Protein AF-0000000078652439 (afdb_homodimer)

Secondary structure (DSSP, 8-state):
-EEEEEEEEE--TTHHHHHHHHHHHTT-EEEEEEEEEETTEEEEEEEEE-SS---HHHHHHHHHHHHHHHTEEEEEEEHHHHHHHH--/-EEEEEEEEE--TTHHHHHHHHHHHTT-EEEEEEEEEETTEEEEEEEEE-SS---HHHHHHHHHHHHHHHTEEEEEEEHHHHHHHH--

Structure (mmCIF, N/CA/C/O backbone):
data_AF-0000000078652439-model_v1
#
loop_
_entity.id
_entity.type
_entity.pdbx_description
1 polymer 'UPF0237 protein SIR_1533'
#
loop_
_atom_site.group_PDB
_atom_site.id
_atom_site.type_symbol
_atom_site.label_atom_id
_atom_site.label_alt_id
_atom_site.label_comp_id
_atom_site.label_asym_id
_atom_site.label_entity_id
_atom_site.label_seq_id
_atom_site.pdbx_PDB_ins_code
_atom_site.Cartn_x
_atom_site.Cartn_y
_atom_site.Cartn_z
_atom_site.occupancy
_atom_site.B_iso_or_equiv
_atom_site.auth_seq_id
_atom_site.auth_comp_id
_atom_site.auth_asym_id
_atom_site.auth_atom_id
_atom_site.pdbx_PDB_model_num
ATOM 1 N N . MET A 1 1 ? -3.211 19.438 6.117 1 90.25 1 MET A N 1
ATOM 2 C CA . MET A 1 1 ? -3.572 18.281 5.301 1 90.25 1 MET A CA 1
ATOM 3 C C . MET A 1 1 ? -2.973 17 5.871 1 90.25 1 MET A C 1
ATOM 5 O O . MET A 1 1 ? -1.919 17.047 6.508 1 90.25 1 MET A O 1
ATOM 9 N N . LYS A 1 2 ? -3.662 15.859 5.879 1 94.81 2 LYS A N 1
ATOM 10 C CA . LYS A 1 2 ? -3.215 14.547 6.316 1 94.81 2 LYS A CA 1
ATOM 11 C C . LYS A 1 2 ? -3.281 13.531 5.176 1 94.81 2 LYS A C 1
ATOM 13 O O . LYS A 1 2 ? -4.211 13.562 4.363 1 94.81 2 LYS A O 1
ATOM 18 N N . ALA A 1 3 ? -2.271 12.648 5.121 1 97 3 ALA A N 1
ATOM 19 C CA . ALA A 1 3 ? -2.23 11.648 4.051 1 97 3 ALA A CA 1
ATOM 20 C C . ALA A 1 3 ? -1.568 10.359 4.531 1 97 3 ALA A C 1
ATOM 22 O O . ALA A 1 3 ? -0.943 10.336 5.594 1 97 3 ALA A O 1
ATOM 23 N N . ILE A 1 4 ? -1.758 9.32 3.822 1 97.44 4 ILE A N 1
ATOM 24 C CA . ILE A 1 4 ? -1.122 8.031 4.059 1 97.44 4 ILE A CA 1
ATOM 25 C C . ILE A 1 4 ? -0.214 7.676 2.883 1 97.44 4 ILE A C 1
ATOM 27 O O . ILE A 1 4 ? -0.64 7.723 1.727 1 97.44 4 ILE A O 1
ATOM 31 N N . ILE A 1 5 ? 1.008 7.371 3.209 1 98.19 5 ILE A N 1
ATOM 32 C CA . ILE A 1 5 ? 1.964 6.914 2.205 1 98.19 5 ILE A CA 1
ATOM 33 C C . ILE A 1 5 ? 2.254 5.43 2.41 1 98.19 5 ILE A C 1
ATOM 35 O O . ILE A 1 5 ? 2.555 4.996 3.523 1 98.19 5 ILE A O 1
ATOM 39 N N . THR A 1 6 ? 2.102 4.617 1.363 1 97.81 6 THR A N 1
ATOM 40 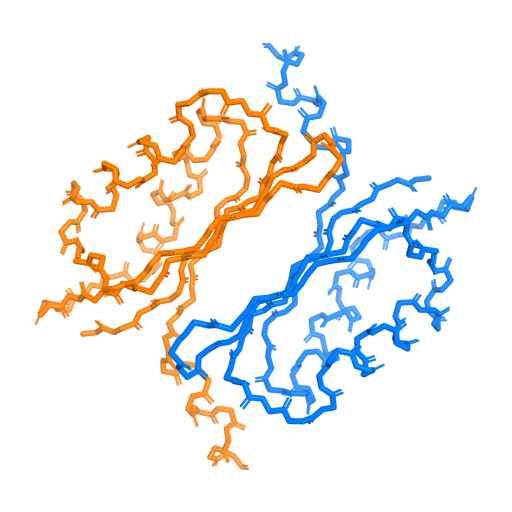C CA . THR A 1 6 ? 2.471 3.207 1.387 1 97.81 6 THR A CA 1
ATOM 41 C C . THR A 1 6 ? 3.596 2.926 0.396 1 97.81 6 THR A C 1
ATOM 43 O O . THR A 1 6 ? 3.592 3.447 -0.721 1 97.81 6 THR A O 1
ATOM 46 N N . VAL A 1 7 ? 4.516 2.107 0.856 1 98 7 VAL A N 1
ATOM 47 C CA . VAL A 1 7 ? 5.637 1.696 0.02 1 98 7 VAL A CA 1
ATOM 48 C C . VAL A 1 7 ? 5.684 0.173 -0.07 1 98 7 VAL A C 1
ATOM 50 O O . VAL A 1 7 ? 5.57 -0.519 0.945 1 98 7 VAL A O 1
ATOM 53 N N . VAL A 1 8 ? 5.812 -0.323 -1.292 1 96.88 8 VAL A N 1
ATOM 54 C CA . VAL A 1 8 ? 5.941 -1.762 -1.494 1 96.88 8 VAL A CA 1
ATOM 55 C C . VAL A 1 8 ? 7.102 -2.047 -2.449 1 96.88 8 VAL A C 1
ATOM 57 O O . VAL A 1 8 ? 7.27 -1.351 -3.453 1 96.88 8 VAL A O 1
ATOM 60 N N . GLY A 1 9 ? 7.855 -3.076 -2.145 1 96.31 9 GLY A N 1
ATOM 61 C CA . GLY A 1 9 ? 8.938 -3.508 -3.018 1 96.31 9 GLY A CA 1
ATOM 62 C C . GLY A 1 9 ? 9.766 -4.629 -2.428 1 96.31 9 GLY A C 1
ATOM 63 O O . GLY A 1 9 ? 9.422 -5.18 -1.38 1 96.31 9 GLY A O 1
ATOM 64 N N . LYS A 1 10 ? 10.781 -5.027 -3.18 1 95.44 10 LYS A N 1
ATOM 65 C CA . LYS A 1 10 ? 11.75 -5.969 -2.619 1 95.44 10 LYS A CA 1
ATOM 66 C C . LYS A 1 10 ? 12.57 -5.324 -1.508 1 95.44 10 LYS A C 1
ATOM 68 O O . LYS A 1 10 ? 13.039 -4.191 -1.652 1 95.44 10 LYS A O 1
ATOM 73 N N . ASP A 1 11 ? 12.727 -6.102 -0.477 1 94.44 11 ASP A N 1
ATOM 74 C CA . ASP A 1 11 ? 13.406 -5.559 0.699 1 94.44 11 ASP A CA 1
ATOM 75 C C . ASP A 1 11 ? 14.883 -5.316 0.418 1 94.44 11 ASP A C 1
ATOM 77 O O . ASP A 1 11 ? 15.578 -6.203 -0.077 1 94.44 11 ASP A O 1
ATOM 81 N N . ARG A 1 12 ? 15.352 -4.133 0.727 1 91.31 12 ARG A N 1
ATOM 82 C CA . ARG A 1 12 ? 16.75 -3.742 0.597 1 91.31 12 ARG A CA 1
ATOM 83 C C . ARG A 1 12 ? 17.094 -2.611 1.561 1 91.31 12 ARG A C 1
ATOM 85 O O . ARG A 1 12 ? 16.219 -1.894 2.027 1 91.31 12 ARG A O 1
ATOM 92 N N . THR A 1 13 ? 18.344 -2.5 1.757 1 92.44 13 THR A N 1
ATOM 93 C CA . THR A 1 13 ? 18.844 -1.463 2.654 1 92.44 13 THR A CA 1
ATOM 94 C C . THR A 1 13 ? 18.594 -0.076 2.066 1 92.44 13 THR A C 1
ATOM 96 O O . THR A 1 13 ? 18.781 0.136 0.866 1 92.44 13 THR A O 1
ATOM 99 N N . GLY A 1 14 ? 18.141 0.907 2.896 1 94.81 14 GLY A N 1
ATOM 100 C CA . GLY A 1 14 ? 18.141 2.305 2.496 1 94.81 14 GLY A CA 1
ATOM 101 C C . GLY A 1 14 ? 16.766 2.793 2.062 1 94.81 14 GLY A C 1
ATOM 102 O O . GLY A 1 14 ? 16.578 3.986 1.815 1 94.81 14 GLY A O 1
ATOM 103 N N . ILE A 1 15 ? 15.766 1.899 1.957 1 95.69 15 ILE A N 1
ATOM 104 C CA . ILE A 1 15 ? 14.453 2.275 1.432 1 95.69 15 ILE A CA 1
ATOM 105 C C . ILE A 1 15 ? 13.742 3.186 2.428 1 95.69 15 ILE A C 1
ATOM 107 O O . ILE A 1 15 ? 13.289 4.273 2.068 1 95.69 15 ILE A O 1
ATOM 111 N N . VAL A 1 16 ? 13.664 2.783 3.68 1 96.12 16 VAL A N 1
ATOM 112 C CA . VAL A 1 16 ? 12.961 3.549 4.707 1 96.12 16 VAL A CA 1
ATOM 113 C C . VAL A 1 16 ? 13.633 4.91 4.883 1 96.12 16 VAL A C 1
ATOM 115 O O . VAL A 1 16 ? 12.961 5.941 4.906 1 96.12 16 VAL A O 1
ATOM 118 N N . ALA A 1 17 ? 14.992 4.945 4.91 1 96.81 17 ALA A N 1
ATOM 119 C CA . ALA A 1 17 ? 15.742 6.195 5.035 1 96.81 17 ALA A CA 1
ATOM 120 C C . ALA A 1 17 ? 15.5 7.102 3.832 1 96.81 17 ALA A C 1
ATOM 122 O O . ALA A 1 17 ? 15.273 8.305 3.99 1 96.81 17 ALA A O 1
ATOM 123 N N . GLY A 1 18 ? 15.5 6.547 2.67 1 97.81 18 GLY A N 1
ATOM 124 C CA . GLY A 1 18 ? 15.258 7.305 1.452 1 97.81 18 GLY A CA 1
ATOM 125 C C . GLY A 1 18 ? 13.875 7.926 1.4 1 97.81 18 GLY A C 1
ATOM 126 O O . GLY A 1 18 ? 13.734 9.125 1.138 1 97.81 18 GLY A O 1
ATOM 127 N N . VAL A 1 19 ? 12.852 7.141 1.711 1 98.31 19 VAL A N 1
ATOM 128 C CA . VAL A 1 19 ? 11.477 7.605 1.622 1 98.31 19 VAL A CA 1
ATOM 129 C C . VAL A 1 19 ? 11.211 8.641 2.709 1 98.31 19 VAL A C 1
ATOM 131 O O . VAL A 1 19 ? 10.586 9.68 2.449 1 98.31 19 VAL A O 1
ATOM 134 N N . SER A 1 20 ? 11.695 8.352 3.93 1 98.12 20 SER A N 1
ATOM 135 C CA . SER A 1 20 ? 11.492 9.32 5.004 1 98.12 20 SER A CA 1
ATOM 136 C C . SER A 1 20 ? 12.172 10.648 4.684 1 98.12 20 SER A C 1
ATOM 138 O O . SER A 1 20 ? 11.625 11.719 4.965 1 98.12 20 SER A O 1
ATOM 140 N N . SER A 1 21 ? 13.344 10.602 4.078 1 98.38 21 SER A N 1
ATOM 141 C CA . SER A 1 21 ? 14.047 11.82 3.668 1 98.38 21 SER A CA 1
ATOM 142 C C . SER A 1 21 ? 13.266 12.57 2.598 1 98.38 21 SER A C 1
ATOM 144 O O . SER A 1 21 ? 13.164 13.797 2.641 1 98.38 21 SER A O 1
ATOM 146 N N . LYS A 1 22 ? 12.734 11.844 1.675 1 98.62 22 LYS A N 1
ATOM 147 C CA . LYS A 1 22 ? 11.945 12.453 0.604 1 98.62 22 LYS A CA 1
ATOM 148 C C . LYS A 1 22 ? 10.695 13.125 1.155 1 98.62 22 LYS A C 1
ATOM 150 O O . LYS A 1 22 ? 10.312 14.203 0.697 1 98.62 22 LYS A O 1
ATOM 155 N N . ILE A 1 23 ? 10.031 12.492 2.117 1 98.44 23 ILE A N 1
ATOM 156 C CA . ILE A 1 23 ? 8.859 13.055 2.775 1 98.44 23 ILE A CA 1
ATOM 157 C C . ILE A 1 23 ? 9.211 14.414 3.379 1 98.44 23 ILE A C 1
ATOM 159 O O . ILE A 1 23 ? 8.5 15.398 3.172 1 98.44 23 ILE A O 1
ATOM 163 N N . ALA A 1 24 ? 10.359 14.492 4.047 1 97.88 24 ALA A N 1
ATOM 164 C CA . ALA A 1 24 ? 10.82 15.727 4.668 1 97.88 24 ALA A CA 1
ATOM 165 C C . ALA A 1 24 ? 11.141 16.781 3.613 1 97.88 24 ALA A C 1
ATOM 167 O O . ALA A 1 24 ? 10.781 17.953 3.762 1 97.88 24 ALA A O 1
ATOM 168 N N . GLU A 1 25 ? 11.758 16.406 2.547 1 97.94 25 GLU A N 1
ATOM 169 C CA . GLU A 1 25 ? 12.141 17.297 1.454 1 97.94 25 GLU A CA 1
ATOM 170 C C . GLU A 1 25 ? 10.914 17.984 0.844 1 97.94 25 GLU A C 1
ATOM 172 O O . GLU A 1 25 ? 10.992 19.125 0.415 1 97.94 25 GLU A O 1
ATOM 177 N N . LEU A 1 26 ? 9.836 17.266 0.856 1 97.62 26 LEU A N 1
ATOM 178 C CA . LEU A 1 26 ? 8.625 17.781 0.222 1 97.62 26 LEU A CA 1
ATOM 179 C C . LEU A 1 26 ? 7.781 18.578 1.215 1 97.62 26 LEU A C 1
ATOM 181 O O . LEU A 1 26 ? 6.664 18.984 0.9 1 97.62 26 LEU A O 1
ATOM 185 N N . GLY A 1 27 ? 8.273 18.719 2.377 1 96.88 27 GLY A N 1
ATOM 186 C CA . GLY A 1 27 ? 7.648 19.594 3.355 1 96.88 27 GLY A CA 1
ATOM 187 C C . GLY A 1 27 ? 6.547 18.922 4.145 1 96.88 27 GLY A C 1
ATOM 188 O O . GLY A 1 27 ? 5.629 19.578 4.637 1 96.88 27 GLY A O 1
ATOM 189 N N . LEU A 1 28 ? 6.617 17.609 4.258 1 98.19 28 LEU A N 1
ATOM 190 C CA . LEU A 1 28 ? 5.629 16.859 5.027 1 98.19 28 LEU A CA 1
ATOM 191 C C . LEU A 1 28 ? 6.211 16.406 6.363 1 98.19 28 LEU A C 1
ATOM 193 O O . LEU A 1 28 ? 7.406 16.125 6.461 1 98.19 28 LEU A O 1
ATOM 197 N N . ASN A 1 29 ? 5.359 16.391 7.363 1 97.81 29 ASN A N 1
ATOM 198 C CA . ASN A 1 29 ? 5.703 15.836 8.664 1 97.81 29 ASN A CA 1
ATOM 199 C C . ASN A 1 29 ? 5.273 14.375 8.781 1 97.81 29 ASN A C 1
ATOM 201 O O . ASN A 1 29 ? 4.145 14.031 8.43 1 97.81 29 ASN A O 1
ATOM 205 N N . ILE A 1 30 ? 6.191 13.508 9.297 1 97.88 30 ILE A N 1
ATOM 206 C CA . ILE A 1 30 ? 5.812 12.125 9.57 1 97.88 30 ILE A CA 1
ATOM 207 C C . ILE A 1 30 ? 5.184 12.031 10.953 1 97.88 30 ILE A C 1
ATOM 209 O O . ILE A 1 30 ? 5.859 12.234 11.969 1 97.88 30 ILE A O 1
ATOM 213 N N . ASP A 1 31 ? 3.971 11.719 10.992 1 97.5 31 ASP A N 1
ATOM 214 C CA . ASP A 1 31 ? 3.254 11.609 12.258 1 97.5 31 ASP A CA 1
ATOM 215 C C . ASP A 1 31 ? 3.422 10.219 12.867 1 97.5 31 ASP A C 1
ATOM 217 O O . ASP A 1 31 ? 3.426 10.07 14.094 1 97.5 31 ASP A O 1
ATOM 221 N N . ASP A 1 32 ? 3.42 9.211 12.078 1 96.69 32 ASP A N 1
ATOM 222 C CA . ASP A 1 32 ? 3.574 7.82 12.484 1 96.69 32 ASP A CA 1
ATOM 223 C C . ASP A 1 32 ? 4.098 6.969 11.328 1 96.69 32 ASP A C 1
ATOM 225 O O . ASP A 1 32 ? 3.855 7.277 10.164 1 96.69 32 ASP A O 1
ATOM 229 N N . ILE A 1 33 ? 4.879 5.973 11.688 1 96.81 33 ILE A N 1
ATOM 230 C CA . ILE A 1 33 ? 5.461 5.133 10.641 1 96.81 33 ILE A CA 1
ATOM 231 C C . ILE A 1 33 ? 5.484 3.678 11.109 1 96.81 33 ILE A C 1
ATOM 233 O O . ILE A 1 33 ? 5.73 3.398 12.281 1 96.81 33 ILE A O 1
ATOM 237 N N . SER A 1 34 ? 5.172 2.779 10.219 1 95.69 34 SER A N 1
ATOM 238 C CA . SER A 1 34 ? 5.312 1.343 10.43 1 95.69 34 SER A CA 1
ATOM 239 C C . SER A 1 34 ? 5.871 0.65 9.195 1 95.69 34 SER A C 1
ATOM 241 O O . SER A 1 34 ? 5.539 1.024 8.062 1 95.69 34 SER A O 1
ATOM 243 N N . GLN A 1 35 ? 6.715 -0.311 9.438 1 94.75 35 GLN A N 1
ATOM 244 C CA . GLN A 1 35 ? 7.289 -1.074 8.336 1 94.75 35 GLN A CA 1
ATOM 245 C C . GLN A 1 35 ? 7.184 -2.574 8.594 1 94.75 35 GLN A C 1
ATOM 247 O O . GLN A 1 35 ? 7.312 -3.027 9.727 1 94.75 35 GLN A O 1
ATOM 252 N N . THR A 1 36 ? 6.988 -3.369 7.594 1 93.75 36 THR A N 1
ATOM 253 C CA . THR A 1 36 ? 6.895 -4.824 7.68 1 93.75 36 THR A CA 1
ATOM 254 C C . THR A 1 36 ? 7.668 -5.48 6.539 1 93.75 36 THR A C 1
ATOM 256 O O . THR A 1 36 ? 7.609 -5.023 5.398 1 93.75 36 THR A O 1
ATOM 259 N N . VAL A 1 37 ? 8.367 -6.562 6.938 1 92.94 37 VAL A N 1
ATOM 260 C CA . VAL A 1 37 ? 9 -7.418 5.938 1 92.94 37 VAL A CA 1
ATOM 261 C C . VAL A 1 37 ? 8.258 -8.75 5.859 1 92.94 37 VAL A C 1
ATOM 263 O O . VAL A 1 37 ? 7.965 -9.367 6.887 1 92.94 37 VAL A O 1
ATOM 266 N N . LEU A 1 38 ? 7.836 -9.102 4.66 1 91.81 38 LEU A N 1
ATOM 267 C CA . LEU A 1 38 ? 7.172 -10.367 4.398 1 91.81 38 LEU A CA 1
ATOM 268 C C . LEU A 1 38 ? 7.855 -11.117 3.26 1 91.81 38 LEU A C 1
ATOM 270 O O . LEU A 1 38 ? 7.707 -10.75 2.092 1 91.81 38 LEU A O 1
ATOM 274 N N . ASP A 1 39 ? 8.523 -12.172 3.646 1 88.81 39 ASP A N 1
ATOM 275 C CA . ASP A 1 39 ? 9.328 -12.922 2.684 1 88.81 39 ASP A CA 1
ATOM 276 C C . ASP A 1 39 ? 10.398 -12.039 2.055 1 88.81 39 ASP A C 1
ATOM 278 O O . ASP A 1 39 ? 11.25 -11.492 2.758 1 88.81 39 ASP A O 1
ATOM 282 N N . GLU A 1 40 ? 10.422 -11.852 0.723 1 92.88 40 GLU A N 1
ATOM 283 C CA . GLU A 1 40 ? 11.445 -11.031 0.075 1 92.88 40 GLU A CA 1
ATOM 284 C C . GLU A 1 40 ? 10.93 -9.617 -0.189 1 92.88 40 GLU A C 1
ATOM 286 O O . GLU A 1 40 ? 11.641 -8.781 -0.745 1 92.88 40 GLU A O 1
ATOM 291 N N . PHE A 1 41 ? 9.734 -9.375 0.282 1 94.81 41 PHE A N 1
ATOM 292 C CA . PHE A 1 41 ? 9.109 -8.078 0.041 1 94.81 41 PHE A CA 1
ATOM 293 C C . PHE A 1 41 ? 9.008 -7.281 1.336 1 94.81 41 PHE A C 1
ATOM 295 O O . PHE A 1 41 ? 9.109 -7.844 2.428 1 94.81 41 PHE A O 1
ATOM 302 N N . PHE A 1 42 ? 8.992 -6.066 1.13 1 94.06 42 PHE A N 1
ATOM 303 C CA . PHE A 1 42 ? 8.82 -5.141 2.244 1 94.06 42 PHE A CA 1
ATOM 304 C C . PHE A 1 42 ? 7.676 -4.176 1.978 1 94.06 42 PHE A C 1
ATOM 306 O O . PHE A 1 42 ? 7.375 -3.863 0.824 1 94.06 42 PHE A O 1
ATOM 313 N N . THR A 1 43 ? 6.941 -3.695 3.086 1 96 43 THR A N 1
ATOM 314 C CA . THR A 1 43 ? 5.961 -2.619 3.008 1 96 43 THR A CA 1
ATOM 315 C C . THR A 1 43 ? 6.125 -1.652 4.176 1 96 43 THR A C 1
ATOM 317 O O . THR A 1 43 ? 6.52 -2.057 5.273 1 96 43 THR A O 1
ATOM 320 N N . MET A 1 44 ? 5.926 -0.415 3.852 1 96.75 44 MET A N 1
ATOM 321 C CA . MET A 1 44 ? 5.875 0.585 4.914 1 96.75 44 MET A CA 1
ATOM 322 C C . MET A 1 44 ? 4.656 1.485 4.758 1 96.75 44 MET A C 1
ATOM 324 O O . MET A 1 44 ? 4.16 1.68 3.646 1 96.75 44 MET A O 1
ATOM 328 N N . MET A 1 45 ? 4.152 1.927 5.898 1 97.75 45 MET A N 1
ATOM 329 C CA . MET A 1 45 ? 3.084 2.922 5.934 1 97.75 45 MET A CA 1
ATOM 330 C C . MET A 1 45 ? 3.484 4.117 6.793 1 97.75 45 MET A C 1
ATOM 332 O O . MET A 1 45 ? 4.02 3.945 7.891 1 97.75 45 MET A O 1
ATOM 336 N N . ALA A 1 46 ? 3.27 5.246 6.258 1 97.75 46 ALA A N 1
ATOM 337 C CA . ALA A 1 46 ? 3.496 6.473 7.02 1 97.75 46 ALA A CA 1
ATOM 338 C C . ALA A 1 46 ? 2.26 7.367 7 1 97.75 46 ALA A C 1
ATOM 340 O O . ALA A 1 46 ? 1.658 7.582 5.945 1 97.75 46 ALA A O 1
ATOM 341 N N . VAL A 1 47 ? 1.847 7.758 8.164 1 97.69 47 VAL A N 1
ATOM 342 C CA . VAL A 1 47 ? 0.883 8.844 8.281 1 97.69 47 VAL A CA 1
ATOM 343 C C . VAL A 1 47 ? 1.618 10.188 8.297 1 97.69 47 VAL A C 1
ATOM 345 O O . VAL A 1 47 ? 2.492 10.406 9.133 1 97.69 47 VAL A O 1
ATOM 348 N N . VAL A 1 48 ? 1.233 11.023 7.32 1 97.94 48 VAL A N 1
ATOM 349 C CA . VAL A 1 48 ? 1.971 12.281 7.191 1 97.94 48 VAL A CA 1
ATOM 350 C C . VAL A 1 48 ? 0.999 13.453 7.223 1 97.94 48 VAL A C 1
ATOM 352 O O . VAL A 1 48 ? -0.194 13.289 6.957 1 97.94 48 VAL A O 1
ATOM 355 N N . SER A 1 49 ? 1.61 14.586 7.57 1 97.75 49 SER A N 1
ATOM 356 C CA . SER A 1 49 ? 0.786 15.789 7.652 1 97.75 49 SER A CA 1
ATOM 357 C C . SER A 1 49 ? 1.565 17.031 7.207 1 97.75 49 SER A C 1
ATOM 359 O O . SER A 1 49 ? 2.791 16.984 7.078 1 97.75 49 SER A O 1
ATOM 361 N N . SER A 1 50 ? 0.841 18.016 6.773 1 97.25 50 SER A N 1
ATOM 362 C CA . SER A 1 50 ? 1.392 19.328 6.457 1 97.25 50 SER A CA 1
ATOM 363 C C . SER A 1 50 ? 0.434 20.438 6.867 1 97.25 50 SER A C 1
ATOM 365 O O . SER A 1 50 ? -0.78 20.328 6.688 1 97.25 50 SER A O 1
ATOM 367 N N . ASP A 1 51 ? 1.012 21.516 7.367 1 94.5 51 ASP A N 1
ATOM 368 C CA . ASP A 1 51 ? 0.209 22.688 7.707 1 94.5 51 ASP A CA 1
ATOM 369 C C . ASP A 1 51 ? -0.123 23.5 6.457 1 94.5 51 ASP A C 1
ATOM 371 O O . ASP A 1 51 ? -1.021 24.344 6.48 1 94.5 51 ASP A O 1
ATOM 375 N N . GLU A 1 52 ? 0.568 23.312 5.387 1 93.25 52 GLU A N 1
ATOM 376 C CA . GLU A 1 52 ? 0.354 24.016 4.125 1 93.25 52 GLU A CA 1
ATOM 377 C C . GLU A 1 52 ? -0.461 23.172 3.15 1 93.25 52 GLU A C 1
ATOM 379 O O . GLU A 1 52 ? -0.469 21.938 3.248 1 93.25 52 GLU A O 1
ATOM 384 N N . LYS A 1 53 ? -1.268 23.922 2.324 1 90.5 53 LYS A N 1
ATOM 385 C CA . LYS A 1 53 ? -1.938 23.219 1.233 1 90.5 53 LYS A CA 1
ATOM 386 C C . LYS A 1 53 ? -0.928 22.656 0.236 1 90.5 53 LYS A C 1
ATOM 388 O O . LYS A 1 53 ? 0.018 23.344 -0.15 1 90.5 53 LYS A O 1
ATOM 393 N N . LYS A 1 54 ? -1.057 21.391 0.036 1 93.12 54 LYS A N 1
ATOM 394 C CA . LYS A 1 54 ? -0.175 20.734 -0.93 1 93.12 54 LYS A CA 1
ATOM 395 C C . LYS A 1 54 ? -0.952 20.281 -2.16 1 93.12 54 LYS A C 1
ATOM 397 O O . LYS A 1 54 ? -2.15 20 -2.076 1 93.12 54 LYS A O 1
ATOM 402 N N . ASP A 1 55 ? -0.294 20.312 -3.303 1 94 55 ASP A N 1
ATOM 403 C CA . ASP A 1 55 ? -0.823 19.734 -4.535 1 94 55 ASP A CA 1
ATOM 404 C C . ASP A 1 55 ? -0.639 18.219 -4.555 1 94 55 ASP A C 1
ATOM 406 O O . ASP A 1 55 ? 0.448 17.719 -4.859 1 94 55 ASP A O 1
ATOM 410 N N . PHE A 1 56 ? -1.722 17.469 -4.293 1 93.06 56 PHE A N 1
ATOM 411 C CA . PHE A 1 56 ? -1.646 16.016 -4.137 1 93.06 56 PHE A CA 1
ATOM 412 C C . PHE A 1 56 ? -1.204 15.352 -5.434 1 93.06 56 PHE A C 1
ATOM 414 O O . PHE A 1 56 ? -0.5 14.344 -5.414 1 93.06 56 PHE A O 1
ATOM 421 N N . ALA A 1 57 ? -1.721 15.891 -6.5 1 94.38 57 ALA A N 1
ATOM 422 C CA . ALA A 1 57 ? -1.299 15.344 -7.789 1 94.38 57 ALA A CA 1
ATOM 423 C C . ALA A 1 57 ? 0.209 15.484 -7.977 1 94.38 57 ALA A C 1
ATOM 425 O O . ALA A 1 57 ? 0.869 14.562 -8.461 1 94.38 57 ALA A O 1
ATOM 426 N N . ALA A 1 58 ? 0.729 16.641 -7.621 1 96.88 58 ALA A N 1
ATOM 427 C CA . ALA A 1 58 ? 2.168 16.859 -7.707 1 96.88 58 ALA A CA 1
ATOM 428 C C . ALA A 1 58 ? 2.928 15.93 -6.77 1 96.88 58 ALA A C 1
ATOM 430 O O . ALA A 1 58 ? 3.957 15.367 -7.145 1 96.88 58 ALA A O 1
ATOM 431 N N . LEU A 1 59 ? 2.455 15.781 -5.551 1 97.56 59 LEU A N 1
ATOM 432 C CA . LEU A 1 59 ? 3.074 14.875 -4.59 1 97.56 59 LEU A CA 1
ATOM 433 C C . LEU A 1 59 ? 3.092 13.445 -5.125 1 97.56 59 LEU A C 1
ATOM 435 O O . LEU A 1 59 ? 4.102 12.75 -5.016 1 97.56 59 LEU A O 1
ATOM 439 N N . ARG A 1 60 ? 2.01 13.047 -5.621 1 97.31 60 ARG A N 1
ATOM 440 C CA . ARG A 1 60 ? 1.909 11.711 -6.195 1 97.31 60 ARG A CA 1
ATOM 441 C C . ARG A 1 60 ? 2.975 11.492 -7.266 1 97.31 60 ARG A C 1
ATOM 443 O O . ARG A 1 60 ? 3.656 10.469 -7.27 1 97.31 60 ARG A O 1
ATOM 450 N N . ASN A 1 61 ? 3.076 12.445 -8.156 1 98.12 61 ASN A N 1
ATOM 451 C CA . ASN A 1 61 ? 4.066 12.352 -9.219 1 98.12 61 ASN A CA 1
ATOM 452 C C . ASN A 1 61 ? 5.488 12.297 -8.664 1 98.12 61 ASN A C 1
ATOM 454 O O . ASN A 1 61 ? 6.32 11.531 -9.148 1 98.12 61 ASN A O 1
ATOM 458 N N . GLU A 1 62 ? 5.777 13.094 -7.684 1 98.31 62 GLU A N 1
ATOM 459 C CA . GLU A 1 62 ? 7.098 13.117 -7.055 1 98.31 62 GLU A CA 1
ATOM 460 C C . GLU A 1 62 ? 7.434 11.773 -6.426 1 98.31 62 GLU A C 1
ATOM 462 O O . GLU A 1 62 ? 8.531 11.242 -6.62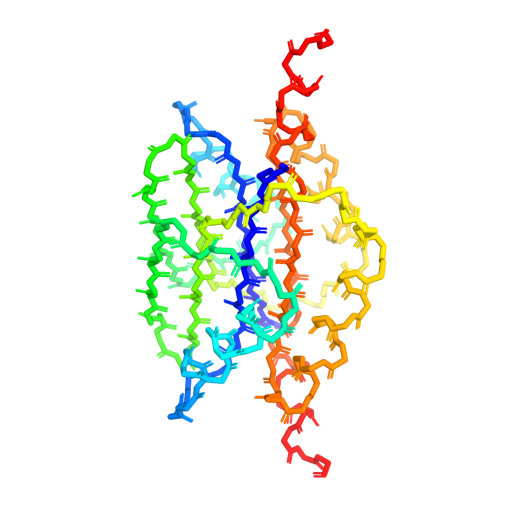9 1 98.31 62 GLU A O 1
ATOM 467 N N . PHE A 1 63 ? 6.484 11.188 -5.766 1 98.38 63 PHE A N 1
ATOM 468 C CA . PHE A 1 63 ? 6.73 9.914 -5.094 1 98.38 63 PHE A CA 1
ATOM 469 C C . PHE A 1 63 ? 6.816 8.773 -6.098 1 98.38 63 PHE A C 1
ATOM 471 O O . PHE A 1 63 ? 7.594 7.836 -5.914 1 98.38 63 PHE A O 1
ATOM 478 N N . GLU A 1 64 ? 5.988 8.891 -7.129 1 97.38 64 GLU A N 1
ATOM 479 C CA . GLU A 1 64 ? 6.066 7.875 -8.172 1 97.38 64 GLU A CA 1
ATOM 480 C C . GLU A 1 64 ? 7.441 7.871 -8.836 1 97.38 64 GLU A C 1
ATOM 482 O O . GLU A 1 64 ? 8.062 6.816 -8.984 1 97.38 64 GLU A O 1
ATOM 487 N N . THR A 1 65 ? 7.934 9.031 -9.141 1 97.81 65 THR A N 1
ATOM 488 C CA . THR A 1 65 ? 9.242 9.18 -9.773 1 97.81 65 THR A CA 1
ATOM 489 C C . THR A 1 65 ? 10.352 8.727 -8.828 1 97.81 65 THR A C 1
ATOM 491 O O . THR A 1 65 ? 11.25 7.988 -9.234 1 97.81 65 THR A O 1
ATOM 494 N N . PHE A 1 66 ? 10.25 9.133 -7.613 1 98.25 66 PHE A N 1
ATOM 495 C CA . PHE A 1 66 ? 11.266 8.766 -6.633 1 98.25 66 PHE A CA 1
ATOM 496 C C . PHE A 1 66 ? 11.273 7.258 -6.402 1 98.25 66 PHE A C 1
ATOM 498 O O . PHE A 1 66 ? 12.336 6.652 -6.262 1 98.25 66 PHE A O 1
ATOM 505 N N . GLY A 1 67 ? 10.117 6.629 -6.336 1 97.19 67 GLY A N 1
ATOM 506 C CA . GLY A 1 67 ? 10 5.188 -6.188 1 97.19 67 GLY A CA 1
ATOM 507 C C . GLY A 1 67 ? 10.727 4.414 -7.273 1 97.19 67 GLY A C 1
ATOM 508 O O . GLY A 1 67 ? 11.32 3.365 -7.004 1 97.19 67 GLY A O 1
ATOM 509 N N . GLU A 1 68 ? 10.703 4.988 -8.477 1 95.12 68 GLU A N 1
ATOM 510 C CA . GLU A 1 68 ? 11.406 4.359 -9.586 1 95.12 68 GLU A CA 1
ATOM 511 C C . GLU A 1 68 ? 12.914 4.309 -9.328 1 95.12 68 GLU A C 1
ATOM 513 O O . GLU A 1 68 ? 13.57 3.311 -9.633 1 95.12 68 GLU A O 1
ATOM 518 N N . THR A 1 69 ? 13.414 5.301 -8.695 1 95 69 THR A N 1
ATOM 519 C CA . THR A 1 69 ? 14.844 5.355 -8.414 1 95 69 THR A CA 1
ATOM 520 C C . THR A 1 69 ? 15.219 4.336 -7.34 1 95 69 THR A C 1
ATOM 522 O O . THR A 1 69 ? 16.328 3.795 -7.352 1 95 69 THR A O 1
ATOM 525 N N . LEU A 1 70 ? 14.305 4.02 -6.449 1 95.38 70 LEU A N 1
ATOM 526 C CA . LEU A 1 70 ? 14.547 3.092 -5.348 1 95.38 70 LEU A CA 1
ATOM 527 C C . LEU A 1 70 ? 14.086 1.686 -5.715 1 95.38 70 LEU A C 1
ATOM 529 O O . LEU A 1 70 ? 14.258 0.748 -4.934 1 95.38 70 LEU A O 1
ATOM 533 N N . HIS A 1 71 ? 13.461 1.583 -6.914 1 95.44 71 HIS A N 1
ATOM 534 C CA . HIS A 1 71 ? 12.914 0.319 -7.398 1 95.44 71 HIS A CA 1
ATOM 535 C C . HIS A 1 71 ? 11.828 -0.206 -6.469 1 95.44 71 HIS A C 1
ATOM 537 O O . HIS A 1 71 ? 11.828 -1.387 -6.117 1 95.44 71 HIS A O 1
ATOM 543 N N . VAL A 1 72 ? 10.961 0.648 -6.02 1 97.25 72 VAL A N 1
ATOM 544 C CA . VAL A 1 72 ? 9.781 0.328 -5.223 1 97.25 72 VAL A CA 1
ATOM 545 C C . VAL A 1 72 ? 8.57 1.092 -5.758 1 97.25 72 VAL A C 1
ATOM 547 O O . VAL A 1 72 ? 8.719 1.986 -6.594 1 97.25 72 VAL A O 1
ATOM 550 N N . LYS A 1 73 ? 7.348 0.663 -5.332 1 97.5 73 LYS A N 1
ATOM 551 C CA . LYS A 1 73 ? 6.121 1.399 -5.621 1 97.5 73 LYS A CA 1
ATOM 552 C C . LYS A 1 73 ? 5.676 2.223 -4.414 1 97.5 73 LYS A C 1
ATOM 554 O O . LYS A 1 73 ? 5.551 1.693 -3.309 1 97.5 73 LYS A O 1
ATOM 559 N N . ILE A 1 74 ? 5.504 3.543 -4.633 1 98.19 74 ILE A N 1
ATOM 560 C CA . ILE A 1 74 ? 5.043 4.445 -3.584 1 98.19 74 ILE A CA 1
ATOM 561 C C . ILE A 1 74 ? 3.668 5 -3.951 1 98.19 74 ILE A C 1
ATOM 563 O O . ILE A 1 74 ? 3.473 5.508 -5.059 1 98.19 74 ILE A O 1
ATOM 567 N N . ASN A 1 75 ? 2.76 4.809 -3.021 1 97.25 75 ASN A N 1
ATOM 568 C CA . ASN A 1 75 ? 1.43 5.391 -3.182 1 97.25 75 ASN A CA 1
ATOM 569 C C . ASN A 1 75 ? 1.107 6.371 -2.057 1 97.25 75 ASN A C 1
ATOM 571 O O . ASN A 1 75 ? 1.461 6.133 -0.899 1 97.25 75 ASN A O 1
ATOM 575 N N . ILE A 1 76 ? 0.471 7.484 -2.42 1 97.44 76 ILE A N 1
ATOM 576 C CA . ILE A 1 76 ? 0.001 8.445 -1.43 1 97.44 76 ILE A CA 1
ATOM 577 C C . ILE A 1 76 ? -1.503 8.656 -1.587 1 97.44 76 ILE A C 1
ATOM 579 O O . ILE A 1 76 ? -2.01 8.75 -2.707 1 97.44 76 ILE A O 1
ATOM 583 N N . GLN A 1 77 ? -2.168 8.609 -0.428 1 95.12 77 GLN A N 1
ATOM 584 C CA . GLN A 1 77 ? -3.607 8.844 -0.379 1 95.12 77 GLN A CA 1
ATOM 585 C C . GLN A 1 77 ? -3.961 9.891 0.667 1 95.12 77 GLN A C 1
ATOM 587 O O . GLN A 1 77 ? -3.5 9.82 1.809 1 95.12 77 GLN A O 1
ATOM 592 N N . SER A 1 78 ? -4.859 10.859 0.126 1 94.81 78 SER A N 1
ATOM 593 C CA . SER A 1 78 ? -5.352 11.828 1.102 1 94.81 78 SER A CA 1
ATOM 594 C C . SER A 1 78 ? -6.227 11.156 2.154 1 94.81 78 SER A C 1
ATOM 596 O O . SER A 1 78 ? -7.059 10.305 1.828 1 94.81 78 SER A O 1
ATOM 598 N N . ALA A 1 79 ? -6.082 11.57 3.428 1 93.19 79 ALA A N 1
ATOM 599 C CA . ALA A 1 79 ? -6.953 11.039 4.473 1 93.19 79 ALA A CA 1
ATOM 600 C C . ALA A 1 79 ? -8.398 11.484 4.262 1 93.19 79 ALA A C 1
ATOM 602 O O . ALA A 1 79 ? -9.328 10.805 4.699 1 93.19 79 ALA A O 1
ATOM 603 N N . ALA A 1 80 ? -8.57 12.547 3.609 1 90.75 80 ALA A N 1
ATOM 604 C CA . ALA A 1 80 ? -9.898 13.094 3.352 1 90.75 80 ALA A CA 1
ATOM 605 C C . ALA A 1 80 ? -10.727 12.141 2.496 1 90.75 80 ALA A C 1
ATOM 607 O O . ALA A 1 80 ? -11.953 12.117 2.588 1 90.75 80 ALA A O 1
ATOM 608 N N . ILE A 1 81 ? -10.055 11.398 1.69 1 88.81 81 ILE A N 1
ATOM 609 C CA . ILE A 1 81 ? -10.742 10.453 0.819 1 88.81 81 ILE A CA 1
ATOM 610 C C . ILE A 1 81 ? -11.508 9.438 1.663 1 88.81 81 ILE A C 1
ATOM 612 O O . ILE A 1 81 ? -12.625 9.055 1.322 1 88.81 81 ILE A O 1
ATOM 616 N N . PHE A 1 82 ? -10.984 9.031 2.756 1 89.44 82 PHE A N 1
ATOM 617 C CA . PHE A 1 82 ? -11.586 8.016 3.611 1 89.44 82 PHE A CA 1
ATOM 618 C C . PHE A 1 82 ? -12.766 8.602 4.387 1 89.44 82 PHE A C 1
ATOM 620 O O . PHE A 1 82 ? -13.758 7.91 4.625 1 89.44 82 PHE A O 1
ATOM 627 N N . ASP A 1 83 ? -12.695 9.891 4.703 1 87.88 83 ASP A N 1
ATOM 628 C CA . ASP A 1 83 ? -13.828 10.562 5.328 1 87.88 83 ASP A CA 1
ATOM 629 C C . ASP A 1 83 ? -15 10.68 4.355 1 87.88 83 ASP A C 1
ATOM 631 O O . ASP A 1 83 ? -16.156 10.469 4.738 1 87.88 83 ASP A O 1
ATOM 635 N N . ALA A 1 84 ? -14.68 10.969 3.184 1 88.38 84 ALA A N 1
ATOM 636 C CA . ALA A 1 84 ? -15.695 11.164 2.156 1 88.38 84 ALA A CA 1
ATOM 637 C C . ALA A 1 84 ? -16.406 9.852 1.84 1 88.38 84 ALA A C 1
ATOM 639 O O . ALA A 1 84 ? -17.594 9.859 1.468 1 88.38 84 ALA A O 1
ATOM 640 N N . MET A 1 85 ? -15.688 8.781 1.994 1 83.38 85 MET A N 1
ATOM 641 C CA . MET A 1 85 ? -16.25 7.469 1.685 1 83.38 85 MET A CA 1
ATOM 642 C C . MET A 1 85 ? -17.344 7.098 2.672 1 83.38 85 MET A C 1
ATOM 644 O O . MET A 1 85 ? -18.234 6.301 2.354 1 83.38 85 MET A O 1
ATOM 648 N N . TYR A 1 86 ? -17.328 7.629 3.812 1 77.44 86 TYR A N 1
ATOM 649 C CA . TYR A 1 86 ? -18.328 7.316 4.824 1 77.44 86 TYR A CA 1
ATOM 650 C C . TYR A 1 86 ? -19.5 8.281 4.746 1 77.44 86 TYR A C 1
ATOM 652 O O . TYR A 1 86 ? -20.609 7.984 5.23 1 77.44 86 TYR A O 1
ATOM 660 N N . ASN A 1 87 ? -19.234 9.453 4.309 1 72.38 87 ASN A N 1
ATOM 661 C CA . ASN A 1 87 ? -20.312 10.438 4.246 1 72.38 87 ASN A CA 1
ATOM 662 C C . ASN A 1 87 ? -21.188 10.242 3.014 1 72.38 87 ASN A C 1
ATOM 664 O O . ASN A 1 87 ? -22.062 11.062 2.727 1 72.38 87 ASN A O 1
ATOM 668 N N . ILE A 1 88 ? -20.922 9.258 2.32 1 52.5 88 ILE A N 1
ATOM 669 C CA . ILE A 1 88 ? -21.938 9.102 1.284 1 52.5 88 ILE A CA 1
ATOM 670 C C . ILE A 1 88 ? -23.062 8.203 1.796 1 52.5 88 ILE A C 1
ATOM 672 O O . ILE A 1 88 ? -22.812 7.219 2.496 1 52.5 88 ILE A O 1
ATOM 676 N N . MET B 1 1 ? 1.796 -16.859 -11.664 1 90.12 1 MET B N 1
ATOM 677 C CA . MET B 1 1 ? 1.958 -15.422 -11.484 1 90.12 1 MET B CA 1
ATOM 678 C C . MET B 1 1 ? 2 -15.055 -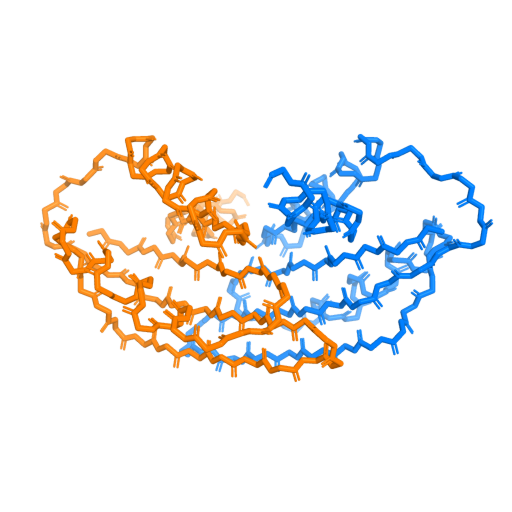10.008 1 90.12 1 MET B C 1
ATOM 680 O O . MET B 1 1 ? 1.411 -15.75 -9.172 1 90.12 1 MET B O 1
ATOM 684 N N . LYS B 1 2 ? 2.84 -14.117 -9.539 1 94.75 2 LYS B N 1
ATOM 685 C CA . LYS B 1 2 ? 2.955 -13.594 -8.18 1 94.75 2 LYS B CA 1
ATOM 686 C C . LYS B 1 2 ? 2.672 -12.094 -8.141 1 94.75 2 LYS B C 1
ATOM 688 O O . LYS B 1 2 ? 3.059 -11.359 -9.047 1 94.75 2 LYS B O 1
ATOM 693 N N . ALA B 1 3 ? 1.975 -11.664 -7.074 1 96.94 3 ALA B N 1
ATOM 694 C CA . ALA B 1 3 ? 1.632 -10.25 -6.949 1 96.94 3 ALA B CA 1
ATOM 695 C C . ALA B 1 3 ? 1.581 -9.82 -5.484 1 96.94 3 ALA B C 1
ATOM 697 O O . ALA B 1 3 ? 1.588 -10.664 -4.586 1 96.94 3 ALA B O 1
ATOM 698 N N . ILE B 1 4 ? 1.626 -8.562 -5.246 1 97.5 4 ILE B N 1
ATOM 699 C CA . ILE B 1 4 ? 1.481 -7.969 -3.922 1 97.5 4 ILE B CA 1
ATOM 700 C C . ILE B 1 4 ? 0.218 -7.113 -3.877 1 97.5 4 ILE B C 1
ATOM 702 O O . ILE B 1 4 ? 0.006 -6.262 -4.746 1 97.5 4 ILE B O 1
ATOM 706 N N . ILE B 1 5 ? -0.604 -7.383 -2.896 1 98.19 5 ILE B N 1
ATOM 707 C CA . ILE B 1 5 ? -1.8 -6.586 -2.66 1 98.19 5 ILE B CA 1
ATOM 708 C C . ILE B 1 5 ? -1.626 -5.758 -1.389 1 98.19 5 ILE B C 1
ATOM 710 O O . ILE B 1 5 ? -1.244 -6.289 -0.343 1 98.19 5 ILE B O 1
ATOM 714 N N . THR B 1 6 ? -1.815 -4.449 -1.475 1 97.88 6 THR B N 1
ATOM 715 C CA . THR B 1 6 ? -1.808 -3.568 -0.313 1 97.88 6 THR B CA 1
ATOM 716 C C . THR B 1 6 ? -3.18 -2.932 -0.109 1 97.88 6 THR B C 1
ATOM 718 O O . THR B 1 6 ? -3.826 -2.516 -1.073 1 97.88 6 THR B O 1
ATOM 721 N N . VAL B 1 7 ? -3.564 -2.875 1.15 1 98.06 7 VAL B N 1
ATOM 722 C CA . VAL B 1 7 ? -4.832 -2.256 1.527 1 98.06 7 VAL B CA 1
ATOM 723 C C . VAL B 1 7 ? -4.582 -1.148 2.549 1 98.06 7 VAL B C 1
ATOM 725 O O . VAL B 1 7 ? -3.84 -1.341 3.516 1 98.06 7 VAL B O 1
ATOM 728 N N . VAL B 1 8 ? -5.18 -0 2.295 1 97 8 VAL B N 1
ATOM 729 C CA . VAL B 1 8 ? -5.082 1.108 3.238 1 97 8 VAL B CA 1
ATOM 730 C C . VAL B 1 8 ? -6.465 1.705 3.482 1 97 8 VAL B C 1
ATOM 732 O O . VAL B 1 8 ? -7.25 1.872 2.547 1 97 8 VAL B O 1
ATOM 735 N N . GLY B 1 9 ? -6.742 2.039 4.723 1 96.44 9 GLY B N 1
ATOM 736 C CA . GLY B 1 9 ? -7.988 2.699 5.074 1 96.44 9 GLY B CA 1
ATOM 737 C C . GLY B 1 9 ? -8.164 2.891 6.566 1 96.44 9 GLY B C 1
ATOM 738 O O . GLY B 1 9 ? -7.242 2.627 7.344 1 96.44 9 GLY B O 1
ATOM 739 N N . LYS B 1 10 ? -9.289 3.473 6.918 1 95.56 10 LYS B N 1
ATOM 740 C CA . LYS B 1 10 ? -9.625 3.533 8.336 1 95.56 10 LYS B CA 1
ATOM 741 C C . LYS B 1 10 ? -9.914 2.143 8.891 1 95.56 10 LYS B C 1
ATOM 743 O O . LYS B 1 10 ? -10.625 1.354 8.266 1 95.56 10 LYS B O 1
ATOM 748 N N . ASP B 1 11 ? -9.383 1.921 10.062 1 94.62 11 ASP B N 1
ATOM 749 C CA . ASP B 1 11 ? -9.5 0.592 10.656 1 94.62 11 ASP B CA 1
ATOM 750 C C . ASP B 1 11 ? -10.945 0.291 11.055 1 94.62 11 ASP B C 1
ATOM 752 O O . ASP B 1 11 ? -11.586 1.09 11.742 1 94.62 11 ASP B O 1
ATOM 756 N N . ARG B 1 12 ? -11.43 -0.826 10.625 1 91.5 12 ARG B N 1
ATOM 757 C CA . ARG B 1 12 ? -12.766 -1.311 10.969 1 91.5 12 ARG B CA 1
ATOM 758 C C . ARG B 1 12 ? -12.836 -2.832 10.883 1 91.5 12 ARG B C 1
ATOM 760 O O . ARG B 1 12 ? -12.008 -3.459 10.211 1 91.5 12 ARG B O 1
ATOM 767 N N . THR B 1 13 ? -13.82 -3.312 11.516 1 92.56 13 THR B N 1
ATOM 768 C CA . THR B 1 13 ? -14.031 -4.754 11.531 1 92.56 13 THR B CA 1
ATOM 769 C C . THR B 1 13 ? -14.414 -5.258 10.141 1 92.56 13 THR B C 1
ATOM 771 O O . THR B 1 13 ? -15.195 -4.617 9.43 1 92.56 13 THR B O 1
ATOM 774 N N . GLY B 1 14 ? -13.844 -6.418 9.695 1 95 14 GLY B N 1
ATOM 775 C CA . GLY B 1 14 ? -14.336 -7.109 8.516 1 95 14 GLY B CA 1
ATOM 776 C C . GLY B 1 14 ? -13.492 -6.852 7.281 1 95 14 GLY B C 1
ATOM 777 O O . GLY B 1 14 ? -13.711 -7.469 6.234 1 95 14 GLY B O 1
ATOM 778 N N . ILE B 1 15 ? -12.5 -5.945 7.352 1 95.88 15 ILE B N 1
ATOM 779 C CA . ILE B 1 15 ? -11.727 -5.562 6.176 1 95.88 15 ILE B CA 1
ATOM 780 C C . ILE B 1 15 ? -10.836 -6.73 5.738 1 95.88 15 ILE B C 1
ATOM 782 O O . ILE B 1 15 ? -10.859 -7.133 4.574 1 95.88 15 ILE B O 1
ATOM 786 N N . VAL B 1 16 ? -10.078 -7.301 6.668 1 96.31 16 VAL B N 1
ATOM 787 C CA . VAL B 1 16 ? -9.156 -8.391 6.355 1 96.31 16 VAL B CA 1
ATOM 788 C C . VAL B 1 16 ? -9.938 -9.594 5.844 1 96.31 16 VAL B C 1
ATOM 790 O O . VAL B 1 16 ? -9.586 -10.18 4.816 1 96.31 16 VAL B O 1
ATOM 793 N N . ALA B 1 17 ? -11.102 -9.93 6.477 1 97 17 ALA B N 1
ATOM 794 C CA . ALA B 1 17 ? -11.953 -11.031 6.051 1 97 17 ALA B CA 1
ATOM 795 C C . ALA B 1 17 ? -12.523 -10.781 4.66 1 97 17 ALA B C 1
ATOM 797 O O . ALA B 1 17 ? -12.516 -11.68 3.809 1 97 17 ALA B O 1
ATOM 798 N N . GLY B 1 18 ? -12.953 -9.602 4.418 1 97.88 18 GLY B N 1
ATOM 799 C CA . GLY B 1 18 ? -13.5 -9.234 3.123 1 97.88 18 GLY B CA 1
ATOM 800 C C . GLY B 1 18 ? -12.492 -9.336 1.997 1 97.88 18 GLY B C 1
ATOM 801 O O . GLY B 1 18 ? -12.758 -9.953 0.966 1 97.88 18 GLY B O 1
ATOM 802 N N . VAL B 1 19 ? -11.305 -8.781 2.207 1 98.38 19 VAL B N 1
ATOM 803 C CA . VAL B 1 19 ? -10.281 -8.742 1.172 1 98.38 19 VAL B CA 1
ATOM 804 C C . VAL B 1 19 ? -9.75 -10.156 0.914 1 98.38 19 VAL B C 1
ATOM 806 O O . VAL B 1 19 ? -9.578 -10.555 -0.238 1 98.38 19 VAL B O 1
ATOM 809 N N . SER B 1 20 ? -9.508 -10.891 2.012 1 98.19 20 SER B N 1
ATOM 810 C CA . SER B 1 20 ? -9.023 -12.258 1.83 1 98.19 20 SER B CA 1
ATOM 811 C C . SER B 1 20 ? -10.047 -13.102 1.075 1 98.19 20 SER B C 1
ATOM 813 O O . SER B 1 20 ? -9.672 -13.922 0.227 1 98.19 20 SER B O 1
ATOM 815 N N . SER B 1 21 ? -11.32 -12.906 1.344 1 98.38 21 SER B N 1
ATOM 816 C CA . SER B 1 21 ? -12.375 -13.617 0.627 1 98.38 21 SER B CA 1
ATOM 817 C C . SER B 1 21 ? -12.398 -13.234 -0.849 1 98.38 21 SER B C 1
ATOM 819 O O . SER B 1 21 ? -12.562 -14.094 -1.717 1 98.38 21 SER B O 1
ATOM 821 N N . LYS B 1 22 ? -12.242 -11.984 -1.106 1 98.62 22 LYS B N 1
ATOM 822 C CA . LYS B 1 22 ? -12.234 -11.508 -2.484 1 98.62 22 LYS B CA 1
ATOM 823 C C . LYS B 1 22 ? -11.047 -12.078 -3.258 1 98.62 22 LYS B C 1
ATOM 825 O O . LYS B 1 22 ? -11.18 -12.43 -4.434 1 98.62 22 LYS B O 1
ATOM 830 N N . ILE B 1 23 ? -9.883 -12.156 -2.623 1 98.44 23 ILE B N 1
ATOM 831 C CA . ILE B 1 23 ? -8.688 -12.75 -3.227 1 98.44 23 ILE B CA 1
ATOM 832 C C . ILE B 1 23 ? -8.992 -14.18 -3.664 1 98.44 23 ILE B C 1
ATOM 834 O O . ILE B 1 23 ? -8.695 -14.562 -4.797 1 98.44 23 ILE B O 1
ATOM 838 N N . ALA B 1 24 ? -9.656 -14.938 -2.801 1 97.88 24 ALA B N 1
ATOM 839 C CA . ALA B 1 24 ? -10.016 -16.328 -3.092 1 97.88 24 ALA B CA 1
ATOM 840 C C . ALA B 1 24 ? -11.023 -16.406 -4.23 1 97.88 24 ALA B C 1
ATOM 842 O O . ALA B 1 24 ? -10.898 -17.234 -5.129 1 97.88 24 ALA B O 1
ATOM 843 N N . GLU B 1 25 ? -11.977 -15.539 -4.25 1 97.94 25 GLU B N 1
ATOM 844 C CA . GLU B 1 25 ? -13.016 -15.484 -5.27 1 97.94 25 GLU B CA 1
ATOM 845 C C . GLU B 1 25 ? -12.43 -15.273 -6.66 1 97.94 25 GLU B C 1
ATOM 847 O O . GLU B 1 25 ? -12.953 -15.789 -7.648 1 97.94 25 GLU B O 1
ATOM 852 N N . LEU B 1 26 ? -11.352 -14.547 -6.695 1 97.62 26 LEU B N 1
ATOM 853 C CA . LEU B 1 26 ? -10.742 -14.195 -7.977 1 97.62 26 LEU B CA 1
ATOM 854 C C . LEU B 1 26 ? -9.719 -15.25 -8.391 1 97.62 26 LEU B C 1
ATOM 856 O O . LEU B 1 26 ? -9.008 -15.07 -9.383 1 97.62 26 LEU B O 1
ATOM 860 N N . GLY B 1 27 ? -9.602 -16.266 -7.617 1 96.88 27 GLY B N 1
ATOM 861 C CA . GLY B 1 27 ? -8.789 -17.406 -7.992 1 96.88 27 GLY B CA 1
ATOM 862 C C . GLY B 1 27 ? -7.324 -17.25 -7.637 1 96.88 27 GLY B C 1
ATOM 863 O O . GLY B 1 27 ? -6.453 -17.844 -8.273 1 96.88 27 GLY B O 1
ATOM 864 N N . LEU B 1 28 ? -7.039 -16.438 -6.645 1 98.19 28 LEU B N 1
ATOM 865 C CA . LEU B 1 28 ? -5.668 -16.219 -6.191 1 98.19 28 LEU B CA 1
ATOM 866 C C . LEU B 1 28 ? -5.418 -16.953 -4.879 1 98.19 28 LEU B C 1
ATOM 868 O O . LEU B 1 28 ? -6.32 -17.078 -4.047 1 98.19 28 LEU B O 1
ATOM 872 N N . ASN B 1 29 ? -4.211 -17.453 -4.734 1 97.81 29 ASN B N 1
ATOM 873 C CA . ASN B 1 29 ? -3.75 -18.047 -3.479 1 97.81 29 ASN B CA 1
ATOM 874 C C . ASN B 1 29 ? -3.016 -17.016 -2.621 1 97.81 29 ASN B C 1
ATOM 876 O O . ASN B 1 29 ? -2.158 -16.281 -3.119 1 97.81 29 ASN B O 1
ATOM 880 N N . ILE B 1 30 ? -3.365 -16.969 -1.314 1 97.88 30 ILE B N 1
ATOM 881 C CA . ILE B 1 30 ? -2.617 -16.109 -0.398 1 97.88 30 ILE B CA 1
ATOM 882 C C . ILE B 1 30 ? -1.388 -16.859 0.117 1 97.88 30 ILE B C 1
ATOM 884 O O . ILE B 1 30 ? -1.514 -17.844 0.845 1 97.88 30 ILE B O 1
ATOM 888 N N . ASP B 1 31 ? -0.255 -16.391 -0.241 1 97.5 31 ASP B N 1
ATOM 889 C CA . ASP B 1 31 ? 0.989 -17.031 0.174 1 97.5 31 ASP B CA 1
ATOM 890 C C . ASP B 1 31 ? 1.441 -16.531 1.539 1 97.5 31 ASP B C 1
ATOM 892 O O . ASP B 1 31 ? 2.062 -17.266 2.311 1 97.5 31 ASP B O 1
ATOM 896 N N . ASP B 1 32 ? 1.28 -15.289 1.81 1 96.69 32 ASP B N 1
ATOM 897 C CA . ASP B 1 32 ? 1.648 -14.633 3.061 1 96.69 32 ASP B CA 1
ATOM 898 C C . ASP B 1 32 ? 0.83 -13.359 3.275 1 96.69 32 ASP B C 1
ATOM 900 O O . ASP B 1 32 ? 0.4 -12.719 2.312 1 96.69 32 ASP B O 1
ATOM 904 N N . ILE B 1 33 ? 0.539 -13.078 4.523 1 96.75 33 ILE B N 1
ATOM 905 C CA . ILE B 1 33 ? -0.275 -11.906 4.82 1 96.75 33 ILE B CA 1
ATOM 906 C C . ILE B 1 33 ? 0.248 -11.219 6.082 1 96.75 33 ILE B C 1
ATOM 908 O O . ILE B 1 33 ? 0.672 -11.891 7.027 1 96.75 33 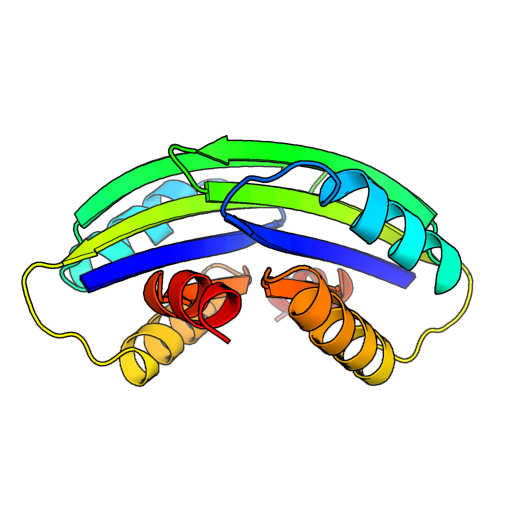ILE B O 1
ATOM 912 N N . SER B 1 34 ? 0.294 -9.922 6.074 1 95.69 34 SER B N 1
ATOM 913 C CA . SER B 1 34 ? 0.592 -9.102 7.242 1 95.69 34 SER B CA 1
ATOM 914 C C . SER B 1 34 ? -0.336 -7.891 7.32 1 95.69 34 SER B C 1
ATOM 916 O O . SER B 1 34 ? -0.688 -7.305 6.297 1 95.69 34 SER B O 1
ATOM 918 N N . GLN B 1 35 ? -0.732 -7.57 8.516 1 94.75 35 GLN B N 1
ATOM 919 C CA . GLN B 1 35 ? -1.59 -6.406 8.719 1 94.75 35 GLN B CA 1
ATOM 920 C C . GLN B 1 35 ? -1.058 -5.523 9.844 1 94.75 35 GLN B C 1
ATOM 922 O O . GLN B 1 35 ? -0.51 -6.023 10.828 1 94.75 35 GLN B O 1
ATOM 927 N N . THR B 1 36 ? -1.184 -4.246 9.758 1 93.75 36 THR B N 1
ATOM 928 C CA . THR B 1 36 ? -0.752 -3.277 10.758 1 93.75 36 THR B CA 1
ATOM 929 C C . THR B 1 36 ? -1.819 -2.207 10.969 1 93.75 36 THR B C 1
ATOM 931 O O . THR B 1 36 ? -2.432 -1.735 10.008 1 93.75 36 THR B O 1
ATOM 934 N N . VAL B 1 37 ? -1.989 -1.873 12.273 1 93.12 37 VAL B N 1
ATOM 935 C CA . VAL B 1 37 ? -2.826 -0.73 12.617 1 93.12 37 VAL B CA 1
ATOM 936 C C . VAL B 1 37 ? -1.955 0.408 13.148 1 93.12 37 VAL B C 1
ATOM 938 O O . VAL B 1 37 ? -1.084 0.191 13.992 1 93.12 37 VAL B O 1
ATOM 941 N N . LEU B 1 38 ? -2.1 1.575 12.555 1 91.88 38 LEU B N 1
ATOM 942 C CA . LEU B 1 38 ? -1.394 2.779 12.977 1 91.88 38 LEU B CA 1
ATOM 943 C C . LEU B 1 38 ? -2.367 3.934 13.195 1 91.88 38 LEU B C 1
ATOM 945 O O . LEU B 1 38 ? -2.898 4.492 12.234 1 91.88 38 LEU B O 1
ATOM 949 N N . ASP B 1 39 ? -2.527 4.254 14.438 1 89 39 ASP B N 1
ATOM 950 C CA . ASP B 1 39 ? -3.514 5.262 14.812 1 89 39 ASP B CA 1
ATOM 951 C C . ASP B 1 39 ? -4.918 4.844 14.383 1 89 39 ASP B C 1
ATOM 953 O O . ASP B 1 39 ? -5.418 3.801 14.805 1 89 39 ASP B O 1
ATOM 957 N N . GLU B 1 40 ? -5.625 5.602 13.539 1 93.12 40 GLU B N 1
ATOM 958 C CA . GLU B 1 40 ? -6.977 5.254 13.117 1 93.12 40 GLU B CA 1
ATOM 959 C C . GLU B 1 40 ? -6.973 4.57 11.758 1 93.12 40 GLU B C 1
ATOM 961 O O . GLU B 1 40 ? -8.031 4.215 11.234 1 93.12 40 GLU B O 1
ATOM 966 N N . PHE B 1 41 ? -5.785 4.34 11.266 1 94.88 41 PHE B N 1
ATOM 967 C CA . PHE B 1 41 ? -5.656 3.744 9.938 1 94.88 41 PHE B CA 1
ATOM 968 C C . PHE B 1 41 ? -5.102 2.328 10.039 1 94.88 41 PHE B C 1
ATOM 970 O O . PHE B 1 41 ? -4.5 1.959 11.047 1 94.88 41 PHE B O 1
ATOM 977 N N . PHE B 1 42 ? -5.449 1.628 9.102 1 94.31 42 PHE B N 1
ATOM 978 C CA . PHE B 1 42 ? -4.953 0.26 8.984 1 94.31 42 PHE B CA 1
ATOM 979 C C . PHE B 1 42 ? -4.324 0.026 7.621 1 94.31 42 PHE B C 1
ATOM 981 O O . PHE B 1 42 ? -4.711 0.662 6.637 1 94.31 42 PHE B O 1
ATOM 988 N N . THR B 1 43 ? -3.287 -0.915 7.523 1 96.19 43 THR B N 1
ATOM 989 C CA . THR B 1 43 ? -2.732 -1.396 6.262 1 96.19 43 THR B CA 1
ATOM 990 C C . THR B 1 43 ? -2.508 -2.904 6.309 1 96.19 43 THR B C 1
ATOM 992 O O . THR B 1 43 ? -2.205 -3.459 7.367 1 96.19 43 THR B O 1
ATOM 995 N N . MET B 1 44 ? -2.77 -3.498 5.188 1 96.88 44 MET B N 1
ATOM 996 C CA . MET B 1 44 ? -2.426 -4.91 5.051 1 96.88 44 MET B CA 1
ATOM 997 C C . MET B 1 44 ? -1.662 -5.16 3.756 1 96.88 44 MET B C 1
ATOM 999 O O . MET B 1 44 ? -1.827 -4.426 2.781 1 96.88 44 MET B O 1
ATOM 1003 N N . MET B 1 45 ? -0.794 -6.145 3.824 1 97.81 45 MET B N 1
ATOM 1004 C CA . MET B 1 45 ? -0.088 -6.629 2.643 1 97.81 45 MET B CA 1
ATOM 1005 C C . MET B 1 45 ? -0.264 -8.133 2.482 1 97.81 45 MET B C 1
ATOM 1007 O O . MET B 1 45 ? -0.151 -8.883 3.455 1 97.81 45 MET B O 1
ATOM 1011 N N . ALA B 1 46 ? -0.576 -8.5 1.306 1 97.75 46 ALA B N 1
ATOM 1012 C CA . ALA B 1 46 ? -0.664 -9.922 0.984 1 97.75 46 ALA B CA 1
ATOM 1013 C C . ALA B 1 46 ? 0.184 -10.266 -0.238 1 97.75 46 ALA B C 1
ATOM 1015 O O . ALA B 1 46 ? 0.135 -9.562 -1.251 1 97.75 46 ALA B O 1
ATOM 1016 N N . VAL B 1 47 ? 1.023 -11.242 -0.065 1 97.69 47 VAL B N 1
ATOM 1017 C CA . VAL B 1 47 ? 1.662 -11.867 -1.217 1 97.69 47 VAL B CA 1
ATOM 1018 C C . VAL B 1 47 ? 0.761 -12.969 -1.771 1 97.69 47 VAL B C 1
ATOM 1020 O O . VAL B 1 47 ? 0.377 -13.891 -1.047 1 97.69 47 VAL B O 1
ATOM 1023 N N . VAL B 1 48 ? 0.432 -12.805 -3.062 1 97.94 48 VAL B N 1
ATOM 1024 C CA . VAL B 1 48 ? -0.526 -13.75 -3.637 1 97.94 48 VAL B CA 1
ATOM 1025 C C . VAL B 1 48 ? 0.06 -14.375 -4.898 1 97.94 48 VAL B C 1
ATOM 1027 O O . VAL B 1 48 ? 0.975 -13.82 -5.508 1 97.94 48 VAL B O 1
ATOM 1030 N N . SER B 1 49 ? -0.533 -15.539 -5.195 1 97.69 49 SER B N 1
ATOM 1031 C CA . SER B 1 49 ? -0.056 -16.25 -6.375 1 97.69 49 SER B CA 1
ATOM 1032 C C . SER B 1 49 ? -1.197 -16.969 -7.09 1 97.69 49 SER B C 1
ATOM 1034 O O . SER B 1 49 ? -2.289 -17.109 -6.531 1 97.69 49 SER B O 1
ATOM 1036 N N . SER B 1 50 ? -1.03 -17.188 -8.352 1 97.25 50 SER B N 1
ATOM 1037 C CA . SER B 1 50 ? -1.934 -18 -9.164 1 97.25 50 SER B CA 1
ATOM 1038 C C . SER B 1 50 ? -1.163 -18.859 -10.172 1 97.25 50 SER B C 1
ATOM 1040 O O . SER B 1 50 ? -0.195 -18.391 -10.773 1 97.25 50 SER B O 1
ATOM 1042 N N . ASP B 1 51 ? -1.637 -20.062 -10.359 1 94.5 51 ASP B N 1
ATOM 1043 C CA . ASP B 1 51 ? -1.047 -20.938 -11.375 1 94.5 51 ASP B CA 1
ATOM 1044 C C . ASP B 1 51 ? -1.548 -20.578 -12.773 1 94.5 51 ASP B C 1
ATOM 1046 O O . ASP B 1 51 ? -0.958 -20.984 -13.773 1 94.5 51 ASP B O 1
ATOM 1050 N N . GLU B 1 52 ? -2.615 -19.844 -12.883 1 93.38 52 GLU B N 1
ATOM 1051 C CA . GLU B 1 52 ? -3.199 -19.422 -14.156 1 93.38 52 GLU B CA 1
ATOM 1052 C C . GLU B 1 52 ? -2.793 -17.984 -14.492 1 93.38 52 GLU B C 1
ATOM 1054 O O . GLU B 1 52 ? -2.479 -17.203 -13.602 1 93.38 52 GLU B O 1
ATOM 1059 N N . LYS B 1 53 ? -2.664 -17.766 -15.852 1 90.69 53 LYS B N 1
ATOM 1060 C CA . LYS B 1 53 ? -2.471 -16.391 -16.281 1 90.69 53 LYS B CA 1
ATOM 1061 C C . LYS B 1 53 ? -3.691 -15.531 -15.953 1 90.69 53 LYS B C 1
ATOM 1063 O O . LYS B 1 53 ? -4.828 -15.945 -16.188 1 90.69 53 LYS B O 1
ATOM 1068 N N . LYS B 1 54 ? -3.402 -14.492 -15.227 1 93.12 54 LYS B N 1
ATOM 1069 C CA . LYS B 1 54 ? -4.48 -13.578 -14.883 1 93.12 54 LYS B CA 1
ATOM 1070 C C . LYS B 1 54 ? -4.32 -12.242 -15.609 1 93.12 54 LYS B C 1
ATOM 1072 O O . LYS B 1 54 ? -3.207 -11.844 -15.945 1 93.12 54 LYS B O 1
ATOM 1077 N N . ASP B 1 55 ? -5.441 -11.617 -15.938 1 94.06 55 ASP B N 1
ATOM 1078 C CA . ASP B 1 55 ? -5.469 -10.25 -16.453 1 94.06 55 ASP B CA 1
ATOM 1079 C C . ASP B 1 55 ? -5.309 -9.227 -15.344 1 94.06 55 ASP B C 1
ATOM 1081 O O . ASP B 1 55 ? -6.27 -8.914 -14.633 1 94.06 55 ASP B O 1
ATOM 1085 N N . PHE B 1 56 ? -4.105 -8.648 -15.203 1 93.12 56 PHE B N 1
ATOM 1086 C CA . PHE B 1 56 ? -3.781 -7.77 -14.086 1 93.12 56 PHE B CA 1
ATOM 1087 C C . PHE B 1 56 ? -4.641 -6.512 -14.117 1 93.12 56 PHE B C 1
ATOM 1089 O O . PHE B 1 56 ? -5 -5.973 -13.07 1 93.12 56 PHE B O 1
ATOM 1096 N N . ALA B 1 57 ? -4.859 -6.043 -15.328 1 94.44 57 ALA B N 1
ATOM 1097 C CA . ALA B 1 57 ? -5.727 -4.871 -15.445 1 94.44 57 ALA B CA 1
ATOM 1098 C C . ALA B 1 57 ? -7.125 -5.168 -14.914 1 94.44 57 ALA B C 1
ATOM 1100 O O . ALA B 1 57 ? -7.723 -4.336 -14.219 1 94.44 57 ALA B O 1
ATOM 1101 N N . ALA B 1 58 ? -7.625 -6.316 -15.25 1 96.94 58 ALA B N 1
ATOM 1102 C CA . ALA B 1 58 ? -8.938 -6.73 -14.758 1 96.94 58 ALA B CA 1
ATOM 1103 C C . ALA B 1 58 ? -8.922 -6.891 -13.234 1 96.94 58 ALA B C 1
ATOM 1105 O O . ALA B 1 58 ? -9.852 -6.461 -12.555 1 96.94 58 ALA B O 1
ATOM 1106 N N . LEU B 1 59 ? -7.898 -7.52 -12.711 1 97.56 59 LEU B N 1
ATOM 1107 C CA . LEU B 1 59 ? -7.758 -7.684 -11.266 1 97.56 59 LEU B CA 1
ATOM 1108 C C . LEU B 1 59 ? -7.723 -6.328 -10.562 1 97.56 59 LEU B C 1
ATOM 1110 O O . LEU B 1 59 ? -8.375 -6.141 -9.539 1 97.56 59 LEU B O 1
ATOM 1114 N N . ARG B 1 60 ? -6.961 -5.477 -11.094 1 97.31 60 ARG B N 1
ATOM 1115 C CA . ARG B 1 60 ? -6.863 -4.133 -10.531 1 97.31 60 ARG B CA 1
ATOM 1116 C C . ARG B 1 60 ? -8.242 -3.479 -10.445 1 97.31 60 ARG B C 1
ATOM 1118 O O . ARG B 1 60 ? -8.594 -2.91 -9.406 1 97.31 60 ARG B O 1
ATOM 1125 N N . ASN B 1 61 ? -8.961 -3.555 -11.523 1 98.12 61 ASN B N 1
ATOM 1126 C CA . ASN B 1 61 ? -10.297 -2.971 -11.555 1 98.12 61 ASN B CA 1
ATOM 1127 C C . ASN B 1 61 ? -11.219 -3.621 -10.523 1 98.12 61 ASN B C 1
ATOM 1129 O O . ASN B 1 61 ? -12 -2.934 -9.859 1 98.12 61 ASN B O 1
ATOM 1133 N N . GLU B 1 62 ? -11.164 -4.902 -10.406 1 98.31 62 GLU B N 1
ATOM 1134 C CA . GLU B 1 62 ? -11.977 -5.633 -9.445 1 98.31 62 GLU B CA 1
ATOM 1135 C C . GLU B 1 62 ? -11.664 -5.203 -8.016 1 98.31 62 GLU B C 1
ATOM 1137 O O . GLU B 1 62 ? -12.578 -4.93 -7.227 1 98.31 62 GLU B O 1
ATOM 1142 N N . PHE B 1 63 ? -10.414 -5.047 -7.707 1 98.44 63 PHE B N 1
ATOM 1143 C CA . PHE B 1 63 ? -10.016 -4.688 -6.352 1 98.44 63 PHE B CA 1
ATOM 1144 C C . PHE B 1 63 ? -10.336 -3.223 -6.07 1 98.44 63 PHE B C 1
ATOM 1146 O O . PHE B 1 63 ? -10.695 -2.865 -4.945 1 98.44 63 PHE B O 1
ATOM 1153 N N . GLU B 1 64 ? -10.164 -2.414 -7.117 1 97.31 64 GLU B N 1
ATOM 1154 C CA . GLU B 1 64 ? -10.523 -1.008 -6.945 1 97.31 64 GLU B CA 1
ATOM 1155 C C . GLU B 1 64 ? -12.008 -0.85 -6.633 1 97.31 64 GLU B C 1
ATOM 1157 O O . GLU B 1 64 ? -12.375 -0.151 -5.684 1 97.31 64 GLU B O 1
ATOM 1162 N N . THR B 1 65 ? -12.828 -1.56 -7.336 1 97.88 65 THR B N 1
ATOM 1163 C CA . THR B 1 65 ? -14.273 -1.508 -7.145 1 97.88 65 THR B CA 1
ATOM 1164 C C . THR B 1 65 ? -14.656 -2.086 -5.785 1 97.88 65 THR B C 1
ATOM 1166 O O . THR B 1 65 ? -15.453 -1.493 -5.059 1 97.88 65 THR B O 1
ATOM 1169 N N . PHE B 1 66 ? -14.07 -3.178 -5.461 1 98.31 66 PHE B N 1
ATOM 1170 C CA . PHE B 1 66 ? -14.367 -3.82 -4.188 1 98.31 66 PHE B CA 1
ATOM 1171 C C . PHE B 1 66 ? -13.93 -2.938 -3.021 1 98.31 66 PHE B C 1
ATOM 1173 O O . PHE B 1 66 ? -14.633 -2.848 -2.012 1 98.31 66 PHE B O 1
ATOM 1180 N N . GLY B 1 67 ? -12.781 -2.287 -3.121 1 97.31 67 GLY B N 1
ATOM 1181 C CA . GLY B 1 67 ? -12.297 -1.364 -2.107 1 97.31 67 GLY B CA 1
ATOM 1182 C C . GLY B 1 67 ? -13.281 -0.245 -1.805 1 97.31 67 GLY B C 1
ATOM 1183 O O . GLY B 1 67 ? -13.422 0.17 -0.653 1 97.31 67 GLY B O 1
ATOM 1184 N N . GLU B 1 68 ? -13.969 0.188 -2.863 1 95.19 68 GLU B N 1
ATOM 1185 C CA . GLU B 1 68 ? -14.977 1.234 -2.686 1 95.19 68 GLU B CA 1
ATOM 1186 C C . GLU B 1 68 ? -16.109 0.764 -1.781 1 95.19 68 GLU B C 1
ATOM 1188 O O . GLU B 1 68 ? -16.594 1.522 -0.938 1 95.19 68 GLU B O 1
ATOM 1193 N N . THR B 1 69 ? -16.438 -0.466 -1.882 1 95.12 69 THR B N 1
ATOM 1194 C CA . THR B 1 69 ? -17.516 -1.01 -1.072 1 95.12 69 THR B CA 1
ATOM 1195 C C . THR B 1 69 ? -17.094 -1.123 0.39 1 95.12 69 THR B C 1
ATOM 1197 O O . THR B 1 69 ? -17.922 -0.98 1.293 1 95.12 69 THR B O 1
ATOM 1200 N N . LEU B 1 70 ? -15.82 -1.318 0.645 1 95.5 70 LEU B N 1
ATOM 1201 C CA . LEU B 1 70 ? -15.289 -1.485 1.994 1 95.5 70 LEU B CA 1
ATOM 1202 C C . LEU B 1 70 ? -14.773 -0.161 2.543 1 95.5 70 LEU B C 1
ATOM 1204 O O . LEU B 1 70 ? -14.336 -0.088 3.693 1 95.5 70 LEU B O 1
ATOM 1208 N N . HIS B 1 71 ? -14.805 0.865 1.658 1 95.62 71 HIS B N 1
ATOM 1209 C CA . HIS B 1 71 ? -14.312 2.191 2.004 1 95.62 71 HIS B CA 1
ATOM 1210 C C . HIS B 1 71 ? -12.82 2.154 2.338 1 95.62 71 HIS B C 1
ATOM 1212 O O . HIS B 1 71 ? -12.391 2.725 3.342 1 95.62 71 HIS B O 1
ATOM 1218 N N . VAL B 1 72 ? -12.062 1.449 1.57 1 97.44 72 VAL B N 1
ATOM 1219 C CA . VAL B 1 72 ? -10.602 1.38 1.648 1 97.44 72 VAL B CA 1
ATOM 1220 C C . VAL B 1 72 ? -10.008 1.484 0.248 1 97.44 72 VAL B C 1
ATOM 1222 O O . VAL B 1 72 ? -10.727 1.411 -0.75 1 97.44 72 VAL B O 1
ATOM 1225 N N . LYS B 1 73 ? -8.672 1.755 0.173 1 97.62 73 LYS B N 1
ATOM 1226 C CA . LYS B 1 73 ? -7.93 1.714 -1.085 1 97.62 73 LYS B CA 1
ATOM 1227 C C . LYS B 1 73 ? -7.141 0.413 -1.217 1 97.62 73 LYS B C 1
ATOM 1229 O O . LYS B 1 73 ? -6.379 0.047 -0.319 1 97.62 73 LYS B O 1
ATOM 1234 N N . ILE B 1 74 ? -7.375 -0.316 -2.334 1 98.25 74 ILE B N 1
ATOM 1235 C CA . ILE B 1 74 ? -6.672 -1.563 -2.607 1 98.25 74 ILE B CA 1
ATOM 1236 C C . ILE B 1 74 ? -5.805 -1.403 -3.857 1 98.25 74 ILE B C 1
ATOM 1238 O O . ILE B 1 74 ? -6.289 -0.958 -4.902 1 98.25 74 ILE B O 1
ATOM 1242 N N . ASN B 1 75 ? -4.543 -1.714 -3.666 1 97.31 75 ASN B N 1
ATOM 1243 C CA . ASN B 1 75 ? -3.619 -1.721 -4.797 1 97.31 75 ASN B CA 1
ATOM 1244 C C . ASN B 1 75 ? -3.012 -3.104 -5.016 1 97.31 75 ASN B C 1
ATOM 1246 O O . ASN B 1 75 ? -2.699 -3.809 -4.055 1 97.31 75 ASN B O 1
ATOM 1250 N N . ILE B 1 76 ? -2.893 -3.486 -6.277 1 97.44 76 ILE B N 1
ATOM 1251 C CA . ILE B 1 76 ? -2.221 -4.734 -6.629 1 97.44 76 ILE B CA 1
ATOM 1252 C C . ILE B 1 76 ? -1.069 -4.449 -7.59 1 97.44 76 ILE B C 1
ATOM 1254 O O . ILE B 1 76 ? -1.207 -3.639 -8.508 1 97.44 76 ILE B O 1
ATOM 1258 N N . GLN B 1 77 ? 0.068 -5.066 -7.254 1 95.06 77 GLN B N 1
ATOM 1259 C CA . GLN B 1 77 ? 1.261 -4.949 -8.086 1 95.06 77 GLN B CA 1
ATOM 1260 C C . GLN B 1 77 ? 1.841 -6.32 -8.414 1 95.06 77 GLN B C 1
ATOM 1262 O O . GLN B 1 77 ? 2.018 -7.152 -7.52 1 95.06 77 GLN B O 1
ATOM 1267 N N . SER B 1 78 ? 2.133 -6.434 -9.82 1 94.75 78 SER B N 1
ATOM 1268 C CA . SER B 1 78 ? 2.816 -7.672 -10.188 1 94.75 78 SER B CA 1
ATOM 1269 C C . SER B 1 78 ? 4.207 -7.738 -9.57 1 94.75 78 SER B C 1
ATOM 1271 O O . SER B 1 78 ? 4.934 -6.7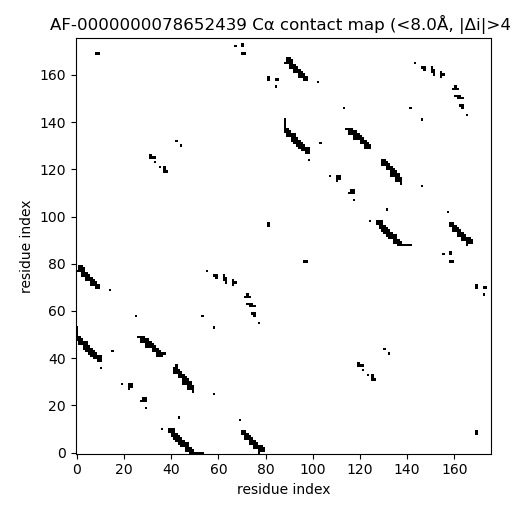42 -9.555 1 94.75 78 SER B O 1
ATOM 1273 N N . ALA B 1 79 ? 4.621 -8.93 -9.094 1 93.06 79 ALA B N 1
ATOM 1274 C CA . ALA B 1 79 ? 5.977 -9.086 -8.57 1 93.06 79 ALA B CA 1
ATOM 1275 C C . ALA B 1 79 ? 7.012 -8.938 -9.688 1 93.06 79 ALA B C 1
ATOM 1277 O O . ALA B 1 79 ? 8.156 -8.57 -9.43 1 93.06 79 ALA B O 1
ATOM 1278 N N . ALA B 1 80 ? 6.605 -9.195 -10.852 1 90.44 80 ALA B N 1
ATOM 1279 C CA . ALA B 1 80 ? 7.5 -9.109 -12.008 1 90.44 80 ALA B CA 1
ATOM 1280 C C . ALA B 1 80 ? 8 -7.684 -12.211 1 90.44 80 ALA B C 1
ATOM 1282 O O . ALA B 1 80 ? 9.094 -7.473 -12.742 1 90.44 80 ALA B O 1
ATOM 1283 N N . ILE B 1 81 ? 7.195 -6.762 -11.812 1 88.56 81 ILE B N 1
ATOM 1284 C CA . ILE B 1 81 ? 7.57 -5.359 -11.969 1 88.56 81 ILE B CA 1
ATOM 1285 C C . ILE B 1 81 ? 8.836 -5.074 -11.172 1 88.56 81 ILE B C 1
ATOM 1287 O O . ILE B 1 81 ? 9.711 -4.332 -11.633 1 88.56 81 ILE B O 1
ATOM 1291 N N . PHE B 1 82 ? 9.008 -5.668 -10.055 1 88.94 82 PHE B N 1
ATOM 1292 C CA . PHE B 1 82 ? 10.148 -5.426 -9.18 1 88.94 82 PHE B CA 1
ATOM 1293 C C . PHE B 1 82 ? 11.398 -6.113 -9.719 1 88.94 82 PHE B C 1
ATOM 1295 O O . PHE B 1 82 ? 12.508 -5.594 -9.578 1 88.94 82 PHE B O 1
ATOM 1302 N N . ASP B 1 83 ? 11.219 -7.227 -10.406 1 87.81 83 ASP B N 1
ATOM 1303 C CA . ASP B 1 83 ? 12.344 -7.879 -11.07 1 87.81 83 ASP B CA 1
ATOM 1304 C C . ASP B 1 83 ? 12.852 -7.043 -12.242 1 87.81 83 ASP B C 1
ATOM 1306 O O . ASP B 1 83 ? 14.062 -6.918 -12.445 1 87.81 83 ASP B O 1
ATOM 1310 N N . ALA B 1 84 ? 11.93 -6.508 -12.922 1 87.81 84 ALA B N 1
ATOM 1311 C CA . ALA B 1 84 ? 12.266 -5.727 -14.109 1 87.81 84 ALA B CA 1
ATOM 1312 C C . ALA B 1 84 ? 13.008 -4.445 -13.727 1 87.81 84 ALA B C 1
ATOM 1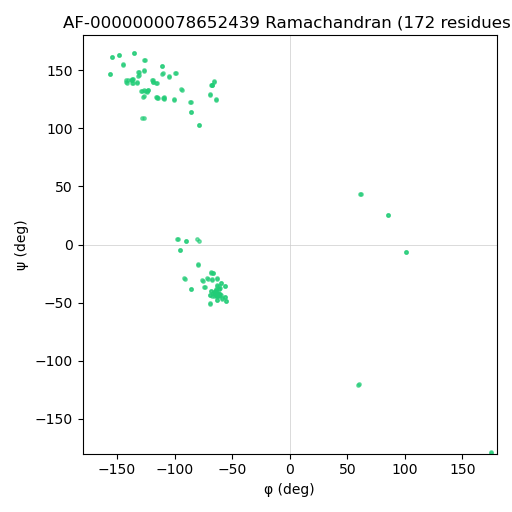314 O O . ALA B 1 84 ? 13.82 -3.939 -14.5 1 87.81 84 ALA B O 1
ATOM 1315 N N . MET B 1 85 ? 12.695 -3.979 -12.562 1 82.31 85 MET B N 1
ATOM 1316 C CA . MET B 1 85 ? 13.297 -2.729 -12.109 1 82.31 85 MET B CA 1
ATOM 1317 C C . MET B 1 85 ? 14.789 -2.904 -11.852 1 82.31 85 MET B C 1
ATOM 1319 O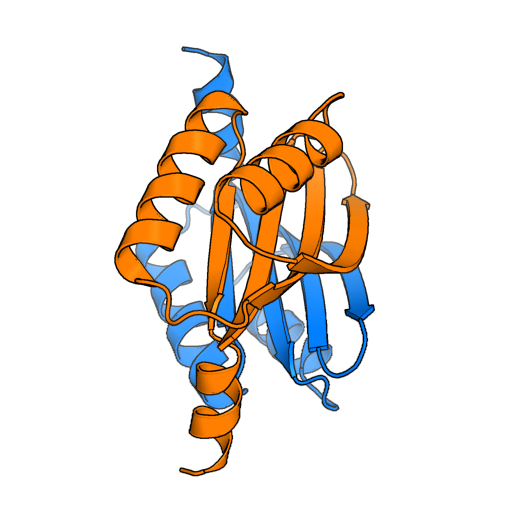 O . MET B 1 85 ? 15.547 -1.937 -11.906 1 82.31 85 MET B O 1
ATOM 1323 N N . TYR B 1 86 ? 15.227 -4.059 -11.594 1 76.06 86 TYR B N 1
ATOM 1324 C CA . TYR B 1 86 ? 16.641 -4.316 -11.328 1 76.06 86 TYR B CA 1
ATOM 1325 C C . TYR B 1 86 ? 17.391 -4.668 -12.609 1 76.06 86 TYR B C 1
ATOM 1327 O O . TYR B 1 86 ? 18.609 -4.531 -12.68 1 76.06 86 TYR B O 1
ATOM 1335 N N . ASN B 1 87 ? 16.703 -5.246 -13.508 1 71.31 87 ASN B N 1
ATOM 1336 C CA . ASN B 1 87 ? 17.359 -5.656 -14.734 1 71.31 87 ASN B CA 1
ATOM 1337 C C . ASN B 1 87 ? 17.562 -4.48 -15.688 1 71.31 87 ASN B C 1
ATOM 1339 O O . ASN B 1 87 ? 18 -4.66 -16.828 1 71.31 87 ASN B O 1
ATOM 1343 N N . ILE B 1 88 ? 17.203 -3.375 -15.242 1 51.5 88 ILE B N 1
ATOM 1344 C CA . ILE B 1 88 ? 17.609 -2.35 -16.188 1 51.5 88 ILE B CA 1
ATOM 1345 C C . ILE B 1 88 ? 19.031 -1.891 -15.875 1 51.5 88 ILE B C 1
ATOM 1347 O O . ILE B 1 88 ? 19.406 -1.751 -14.703 1 51.5 88 ILE B O 1
#

Foldseek 3Di:
DKKKKKKKDFDDPCPVVQVVVVCVVQQKAFPDKDKDDDDRMIMMMTIIDHPDDDDVVVVQVSQCVSCVVVVMGMDMGDPVVVVVVVVD/DKKKKKKKDFDDPCPVVQVVVVCVVQQKAFPDKDKDDDDRMIMMMTIIDHPDDDDVVVVQVSQCVSCVVVVMGMDMGHPVVVVVVVVD

Sequence (176 aa):
MKAIITVVGKDRTGIVAGVSSKIAELGLNIDDISQTVLDEFFTMMAVVSSDEKKDFAALRNEFETFGETLHVKINIQSAAIFDAMYNIMKAIITVVGKDRTGIVAGVSSKIAELGLNIDDISQTVLDEFFTMMAVVSSDEKKDFAALRNEFETFGETLHVKINIQSAAIFDAMYNI

Organism: NCBI:txid862967

Nearest PDB structures (foldseek):
  1zpv-assembly1_C  TM=9.815E-01  e=1.751E-12  Streptococcus pneumoniae TIGR4
  1u8s-assembly1_A  TM=8.907E-01  e=5.004E-04  Vibrio cholerae
  3k5p-assembly1_A  TM=8.092E-01  e=6.025E-03  Brucella abortus 2308
  5ypw-assembly3_E  TM=6.692E-01  e=3.234E-03  Escherichia coli O157:H7
  6vz8-assembly1_R  TM=7.727E-01  e=1.122E-02  Arabidopsis thaliana

Solvent-accessible surface area (backbone atoms only — not comparable to full-atom values): 9594 Å² total; per-residue (Å²): 85,48,31,39,36,38,37,40,33,62,62,62,90,60,53,69,62,51,51,55,51,50,41,47,74,73,63,38,44,78,75,45,76,49,74,50,76,58,89,67,31,26,39,35,41,32,38,30,33,28,95,56,94,72,61,62,70,56,50,43,51,52,38,41,56,51,16,58,76,71,42,35,49,45,47,70,42,59,48,60,58,52,54,53,54,65,73,101,85,51,30,38,37,38,36,39,34,63,63,61,90,63,51,69,61,50,51,55,50,50,41,48,75,73,62,39,43,79,76,43,76,49,74,48,76,57,90,70,31,27,38,36,40,32,38,33,31,29,94,56,93,70,60,62,69,58,51,42,51,51,39,42,55,51,17,58,76,72,43,35,50,44,47,70,42,60,49,61,57,52,55,55,54,64,71,102

pLDDT: mean 94.53, std 6.32, range [51.5, 98.62]

Radius of gyration: 15.6 Å; Cα contacts (8 Å, |Δi|>4): 295; chains: 2; bounding box: 41×45×31 Å

InterPro domains:
  IPR002912 ACT domain [PS51671] (4-77)
  IPR022986 Uncharacterised protein fam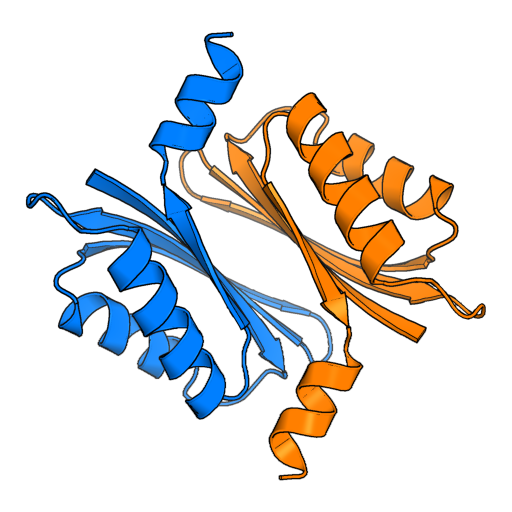ily UPF0237, ACT-type [MF_01054] (1-88)
  IPR022986 Uncharacterised protein family UPF0237, ACT-type [NF001220] (1-88)
  IPR022986 Uncharacterised protein family UPF0237, ACT-type [cd04872] (2-88)
  IPR045865 ACT-like domain [SSF55021] (1-82)
  IPR050990 UPF0237/Glycine cleavage system regulator [PTHR34875] (3-52)